Protein AF-A0A399ZVP2-F1 (afdb_monomer_lite)

Foldseek 3Di:
DLVLLLVLLVVLLVVLVVQLVVLVVPDPDDPVCVVVSVVSNVLSVLSNVLSVQSNCVSVVNHDLVVQLVSLVVLLVQLVVQLVVLVVCCVVVVDRPVVSNVSSVSSNVSSVVSNVVSVVVVVVVVVD

Structure (mmCIF, N/CA/C/O backbone):
data_AF-A0A399ZVP2-F1
#
_entry.id   AF-A0A399ZVP2-F1
#
loop_
_atom_site.group_PDB
_atom_site.id
_atom_site.type_symbol
_atom_site.label_atom_id
_atom_site.label_alt_id
_atom_site.label_comp_id
_atom_site.label_asym_id
_atom_site.label_entity_id
_atom_site.label_seq_id
_atom_site.pdbx_PDB_ins_code
_atom_site.Cartn_x
_atom_site.Cartn_y
_atom_site.Cartn_z
_atom_site.occupancy
_atom_site.B_iso_or_equiv
_atom_site.auth_seq_id
_atom_site.auth_comp_id
_atom_site.auth_asym_id
_atom_site.auth_atom_id
_atom_site.pdbx_PDB_model_num
ATOM 1 N N . MET A 1 1 ? 8.325 6.809 -14.580 1.00 63.19 1 MET A N 1
ATOM 2 C CA . MET A 1 1 ? 7.286 6.164 -13.737 1.00 63.19 1 MET A CA 1
ATOM 3 C C . MET A 1 1 ? 7.867 5.230 -12.680 1.00 63.19 1 MET A C 1
ATOM 5 O O . MET A 1 1 ? 7.449 5.338 -11.536 1.00 63.19 1 MET A O 1
ATOM 9 N N . LYS A 1 2 ? 8.866 4.389 -13.001 1.00 69.00 2 LYS A N 1
ATOM 10 C CA . LYS A 1 2 ? 9.538 3.522 -12.010 1.00 69.00 2 LYS A CA 1
ATOM 11 C C . LYS A 1 2 ? 10.033 4.261 -10.760 1.00 69.00 2 LYS A C 1
ATOM 13 O O . LYS A 1 2 ? 9.758 3.815 -9.657 1.00 69.00 2 LYS A O 1
ATOM 18 N N . THR A 1 3 ? 10.664 5.427 -10.913 1.00 77.25 3 THR A N 1
ATOM 19 C CA . THR A 1 3 ? 11.163 6.236 -9.783 1.00 77.25 3 THR A CA 1
ATOM 20 C C . THR A 1 3 ? 10.062 6.641 -8.801 1.00 77.25 3 THR A C 1
ATOM 22 O O . THR A 1 3 ? 10.264 6.566 -7.596 1.00 77.25 3 THR A O 1
ATOM 25 N N . ILE A 1 4 ? 8.880 7.015 -9.308 1.00 79.81 4 ILE A N 1
ATOM 26 C CA . ILE A 1 4 ? 7.724 7.394 -8.480 1.00 79.81 4 ILE A CA 1
ATOM 27 C C . ILE A 1 4 ? 7.211 6.174 -7.708 1.00 79.81 4 ILE A C 1
ATOM 29 O O . ILE A 1 4 ? 6.959 6.272 -6.514 1.00 79.81 4 ILE A O 1
ATOM 33 N N . SER A 1 5 ? 7.128 5.013 -8.364 1.00 79.75 5 SER A N 1
ATOM 34 C CA . SER A 1 5 ? 6.723 3.762 -7.714 1.00 79.75 5 SER A CA 1
ATOM 35 C C . SER A 1 5 ? 7.713 3.325 -6.626 1.00 79.75 5 SER A C 1
ATOM 37 O O . SER A 1 5 ? 7.285 2.952 -5.540 1.00 79.75 5 SER A O 1
ATOM 39 N N . ILE A 1 6 ? 9.025 3.443 -6.865 1.00 81.44 6 ILE A N 1
ATOM 40 C CA . ILE A 1 6 ? 10.073 3.133 -5.874 1.00 81.44 6 ILE A CA 1
ATOM 41 C C . ILE A 1 6 ? 10.008 4.097 -4.682 1.00 81.44 6 ILE A C 1
ATOM 43 O O . ILE A 1 6 ? 10.107 3.673 -3.533 1.00 81.44 6 ILE A O 1
ATOM 47 N N . PHE A 1 7 ? 9.814 5.390 -4.940 1.00 83.06 7 PHE A N 1
ATOM 48 C CA . PHE A 1 7 ? 9.680 6.391 -3.884 1.00 83.06 7 PHE A CA 1
ATOM 49 C C . PHE A 1 7 ? 8.428 6.154 -3.027 1.00 83.06 7 PHE A C 1
ATOM 51 O O . PHE A 1 7 ? 8.510 6.137 -1.800 1.00 83.06 7 PHE A O 1
ATOM 58 N N . LEU A 1 8 ? 7.286 5.878 -3.664 1.00 81.31 8 LEU A N 1
ATOM 59 C CA . LEU A 1 8 ? 6.050 5.501 -2.973 1.00 81.31 8 LEU A CA 1
ATOM 60 C C . LEU A 1 8 ? 6.208 4.193 -2.192 1.00 81.31 8 LEU A C 1
ATOM 62 O O . LEU A 1 8 ? 5.733 4.102 -1.066 1.00 81.31 8 LEU A O 1
ATOM 66 N N . ALA A 1 9 ? 6.914 3.206 -2.746 1.00 84.38 9 ALA A N 1
ATOM 67 C CA . ALA A 1 9 ? 7.214 1.948 -2.068 1.00 84.38 9 ALA A CA 1
ATOM 68 C C . ALA A 1 9 ? 7.980 2.158 -0.764 1.00 84.38 9 ALA A C 1
ATOM 70 O O . ALA A 1 9 ? 7.657 1.532 0.246 1.00 84.38 9 ALA A O 1
ATOM 71 N N . LEU A 1 10 ? 8.962 3.060 -0.777 1.00 84.50 10 LEU A N 1
ATOM 72 C CA . LEU A 1 10 ? 9.728 3.418 0.408 1.00 84.50 10 LEU A CA 1
ATOM 73 C C . LEU A 1 10 ? 8.836 4.080 1.464 1.00 84.50 10 LEU A C 1
ATOM 75 O O . LEU A 1 10 ? 8.795 3.610 2.600 1.00 84.50 10 LEU A O 1
ATOM 79 N N . ILE A 1 11 ? 8.088 5.122 1.082 1.00 86.19 11 ILE 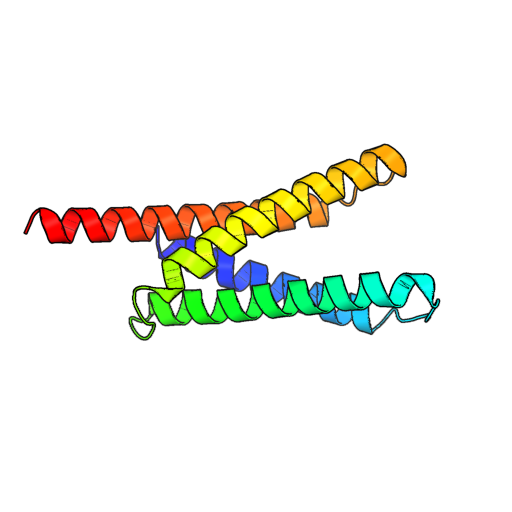A N 1
ATOM 80 C CA . ILE A 1 11 ? 7.186 5.837 1.998 1.00 86.19 11 ILE A CA 1
ATOM 81 C C . ILE A 1 11 ? 6.168 4.869 2.599 1.00 86.19 11 ILE A C 1
ATOM 83 O O . ILE A 1 11 ? 6.043 4.790 3.818 1.00 86.19 11 ILE A O 1
ATOM 87 N N . ASN A 1 12 ? 5.499 4.072 1.765 1.00 87.06 12 ASN A N 1
ATOM 88 C CA . ASN A 1 12 ? 4.466 3.146 2.216 1.00 87.06 12 ASN A CA 1
ATOM 89 C C . ASN A 1 12 ? 5.016 2.040 3.122 1.00 87.06 12 ASN A C 1
ATOM 91 O O . ASN A 1 12 ? 4.316 1.621 4.044 1.00 87.06 12 ASN A O 1
ATOM 95 N N . SER A 1 13 ? 6.260 1.600 2.910 1.00 83.69 13 SER A N 1
ATOM 96 C CA . SER A 1 13 ? 6.925 0.622 3.783 1.00 83.69 13 SER A CA 1
ATOM 97 C C . SER A 1 13 ? 7.302 1.224 5.137 1.00 83.69 13 SER A C 1
ATOM 99 O O . SER A 1 13 ? 7.120 0.576 6.165 1.00 83.69 13 SER A O 1
ATOM 101 N N . ILE A 1 14 ? 7.778 2.474 5.161 1.00 86.06 14 ILE A N 1
ATOM 102 C CA . ILE A 1 14 ? 8.067 3.195 6.409 1.00 86.06 14 ILE A CA 1
ATOM 103 C C . ILE A 1 14 ? 6.770 3.421 7.190 1.00 86.06 14 ILE A C 1
ATOM 105 O O . ILE A 1 14 ? 6.701 3.098 8.374 1.00 86.06 14 ILE A O 1
ATOM 109 N N . THR A 1 15 ? 5.719 3.910 6.529 1.00 85.19 15 THR A N 1
ATOM 110 C CA . THR A 1 15 ? 4.407 4.109 7.154 1.00 85.19 15 THR A CA 1
ATOM 111 C C . THR A 1 15 ? 3.821 2.791 7.660 1.00 85.19 15 THR A C 1
ATOM 113 O O . THR A 1 15 ? 3.345 2.752 8.792 1.00 85.19 15 THR A O 1
ATOM 116 N N . ALA A 1 16 ? 3.919 1.698 6.890 1.00 84.75 16 ALA A N 1
ATOM 117 C CA . ALA A 1 16 ? 3.527 0.360 7.342 1.00 84.75 16 ALA A CA 1
ATOM 118 C C . ALA A 1 16 ? 4.272 -0.039 8.622 1.00 84.75 16 ALA A C 1
ATOM 120 O O . ALA A 1 16 ? 3.650 -0.467 9.589 1.00 84.75 16 ALA A O 1
ATOM 121 N N . GLY A 1 17 ? 5.596 0.141 8.649 1.00 83.94 17 GLY A N 1
ATOM 122 C CA . GLY A 1 17 ? 6.425 -0.169 9.812 1.00 83.94 17 GLY A CA 1
ATOM 123 C C . GLY A 1 17 ? 6.031 0.634 11.053 1.00 83.94 17 GLY A C 1
ATOM 124 O O . GLY A 1 17 ? 5.892 0.063 12.131 1.00 83.94 17 GLY A O 1
ATOM 125 N N . ILE A 1 18 ? 5.778 1.936 10.902 1.00 86.12 18 ILE A N 1
ATOM 126 C CA . ILE A 1 18 ? 5.316 2.797 12.001 1.00 86.12 18 ILE A CA 1
ATOM 127 C C . ILE A 1 18 ? 3.947 2.332 12.514 1.00 86.12 18 ILE A C 1
ATOM 129 O O . ILE A 1 18 ? 3.766 2.184 13.721 1.00 86.12 18 ILE A O 1
ATOM 133 N N . LEU A 1 19 ? 2.995 2.053 11.617 1.00 83.44 19 LEU A N 1
ATOM 134 C CA . LEU A 1 19 ? 1.669 1.561 11.999 1.00 83.44 19 LEU A CA 1
ATOM 135 C C . LEU A 1 19 ? 1.747 0.214 12.723 1.00 83.44 19 LEU A C 1
ATOM 137 O O . LEU A 1 19 ? 1.029 0.017 13.702 1.00 83.44 19 LEU A O 1
ATOM 141 N N . LEU A 1 20 ? 2.627 -0.691 12.290 1.00 86.12 20 LEU A N 1
ATOM 142 C CA . LEU A 1 20 ? 2.870 -1.961 12.976 1.00 86.12 20 LEU A CA 1
ATOM 143 C C . LEU A 1 20 ? 3.431 -1.750 14.381 1.00 86.12 20 LEU A C 1
ATOM 145 O O . LEU A 1 20 ? 2.921 -2.350 15.323 1.00 86.12 20 LEU A O 1
ATOM 149 N N . LEU A 1 21 ? 4.436 -0.884 14.535 1.00 85.06 21 LEU A N 1
ATOM 150 C CA . LEU A 1 21 ? 5.026 -0.573 15.839 1.00 85.06 21 LEU A CA 1
ATOM 151 C C . LEU A 1 21 ? 3.988 0.007 16.803 1.00 85.06 21 LEU A C 1
ATOM 153 O O . LEU A 1 21 ? 3.904 -0.435 17.945 1.00 85.06 21 LEU A O 1
ATOM 157 N N . LEU A 1 22 ? 3.161 0.946 16.336 1.00 83.06 22 LEU A N 1
ATOM 158 C CA . LEU A 1 22 ? 2.078 1.517 17.140 1.00 83.06 22 LEU A CA 1
ATOM 159 C C . LEU A 1 22 ? 1.037 0.456 17.511 1.00 83.06 22 LEU A C 1
ATOM 161 O O . LEU A 1 22 ? 0.653 0.344 18.670 1.00 83.06 22 LEU A O 1
ATOM 165 N N . THR A 1 23 ? 0.632 -0.365 16.543 1.00 81.19 23 THR A N 1
ATOM 166 C CA . THR A 1 23 ? -0.378 -1.411 16.748 1.00 81.19 23 THR A CA 1
ATOM 167 C C . THR A 1 23 ? 0.094 -2.472 17.750 1.00 81.19 23 THR A C 1
ATOM 169 O O . THR A 1 23 ? -0.703 -2.939 18.555 1.00 81.19 23 THR A O 1
ATOM 172 N N . LEU A 1 24 ? 1.379 -2.839 17.728 1.00 79.88 24 LEU A N 1
ATOM 173 C CA . LEU A 1 24 ? 1.970 -3.798 18.669 1.00 79.88 24 LEU A CA 1
ATOM 174 C C . LEU A 1 24 ? 2.265 -3.190 20.049 1.00 79.88 24 LEU A C 1
ATOM 176 O O . LEU A 1 24 ? 2.306 -3.920 21.034 1.00 79.88 24 LEU A O 1
ATOM 180 N N . SER A 1 25 ? 2.477 -1.874 20.128 1.00 80.00 25 SER A N 1
ATOM 181 C CA . SER A 1 25 ? 2.741 -1.165 21.386 1.00 80.00 25 SER A CA 1
ATOM 182 C C . SER A 1 25 ? 1.466 -0.948 22.212 1.00 80.00 25 SER A C 1
ATOM 184 O O . SER A 1 25 ? 1.491 -1.040 23.435 1.00 80.00 25 SER A O 1
ATOM 186 N N . SER A 1 26 ? 0.327 -0.707 21.557 1.00 67.50 26 SER A N 1
ATOM 187 C CA . SER A 1 26 ? -0.961 -0.404 22.206 1.00 67.50 26 SER A CA 1
ATOM 188 C C . SER A 1 26 ? -1.782 -1.642 22.604 1.00 67.50 26 SER A C 1
ATOM 190 O O . SER A 1 26 ? -3.009 -1.592 22.610 1.00 67.50 26 SER A O 1
ATOM 192 N N . VAL A 1 27 ? -1.134 -2.775 22.879 1.00 65.75 27 VAL A N 1
ATOM 193 C CA . VAL A 1 27 ? -1.819 -4.058 23.085 1.00 65.75 27 VAL A CA 1
ATOM 194 C C . VAL A 1 27 ? -2.416 -4.151 24.497 1.00 65.75 27 VAL A C 1
ATOM 196 O O . VAL A 1 27 ? -1.781 -4.633 25.431 1.00 65.75 27 VAL A O 1
ATOM 199 N N . GLU A 1 28 ? -3.674 -3.735 24.632 1.00 62.19 28 GLU A N 1
ATOM 200 C CA . GLU A 1 28 ? -4.597 -4.205 25.673 1.00 62.19 28 GLU A CA 1
ATOM 201 C C . GLU A 1 28 ? -5.475 -5.301 25.039 1.00 62.19 28 GLU A C 1
ATOM 203 O O . GLU A 1 28 ? -6.265 -5.043 24.131 1.00 62.19 28 GLU A O 1
ATOM 208 N N . VAL A 1 29 ? -5.241 -6.569 25.402 1.00 60.38 29 VAL A N 1
ATOM 209 C CA . VAL A 1 29 ? -5.756 -7.728 24.646 1.00 60.38 29 VAL A CA 1
ATOM 210 C C . VAL A 1 29 ? -7.202 -8.049 25.026 1.00 60.38 29 VAL A C 1
ATOM 212 O O . VAL A 1 29 ? -7.451 -8.856 25.918 1.00 60.38 29 VAL A O 1
ATOM 215 N N . GLU A 1 30 ? -8.158 -7.498 24.284 1.00 67.06 30 GLU A N 1
ATOM 216 C CA . GLU A 1 30 ? -9.529 -8.018 24.253 1.00 67.06 30 GLU A CA 1
ATOM 217 C C . GLU A 1 30 ? -9.644 -9.154 23.210 1.00 67.06 30 GLU A C 1
ATOM 219 O O . GLU A 1 30 ? -9.216 -8.989 22.060 1.00 67.06 30 GLU A O 1
ATOM 224 N N . PRO A 1 31 ? -10.241 -10.316 23.539 1.00 63.97 31 PRO A N 1
ATOM 225 C CA . PRO A 1 31 ? -10.239 -11.505 22.678 1.00 63.97 31 PRO A CA 1
ATOM 226 C C . PRO A 1 31 ? -10.903 -11.297 21.307 1.00 63.97 31 PRO A C 1
ATOM 228 O O . PRO A 1 31 ? -10.488 -11.912 20.323 1.00 63.97 31 PRO A O 1
ATOM 231 N N . PHE A 1 32 ? -11.879 -10.390 21.197 1.00 64.12 32 PHE A N 1
ATOM 232 C CA . PHE A 1 32 ? -12.517 -10.051 19.916 1.00 64.12 32 PHE A CA 1
ATOM 233 C C . PHE A 1 32 ? -11.595 -9.240 18.981 1.00 64.12 32 PHE A C 1
ATOM 235 O O . PHE A 1 32 ? -11.781 -9.231 17.766 1.00 64.12 32 PHE A O 1
ATOM 242 N N . GLN A 1 33 ? -10.562 -8.586 19.521 1.00 74.12 33 GLN A N 1
ATOM 243 C CA . GLN A 1 33 ? -9.648 -7.733 18.757 1.00 74.12 33 GLN A CA 1
ATOM 244 C C . GLN A 1 33 ? -8.437 -8.487 18.188 1.00 74.12 33 GLN A C 1
ATOM 246 O O . GLN A 1 33 ? -7.746 -7.958 17.318 1.00 74.12 33 GLN A O 1
ATOM 251 N N . ILE A 1 34 ? -8.203 -9.737 18.604 1.00 79.44 34 ILE A N 1
ATOM 252 C CA . ILE A 1 34 ? -7.043 -10.538 18.178 1.00 79.44 34 ILE A CA 1
ATOM 253 C C . ILE A 1 34 ? -7.060 -10.798 16.666 1.00 79.44 34 ILE A C 1
ATOM 255 O O . ILE A 1 34 ? -6.034 -10.654 16.004 1.00 79.44 34 ILE A O 1
ATOM 259 N N . LEU A 1 35 ? -8.219 -11.135 16.089 1.00 81.38 35 LEU A N 1
ATOM 260 C CA . LEU A 1 35 ? -8.320 -11.387 14.646 1.00 81.38 35 LEU A CA 1
ATOM 261 C C . LEU A 1 35 ? -8.015 -10.120 13.834 1.00 81.38 35 LEU A C 1
ATOM 263 O O . LEU A 1 35 ? -7.327 -10.168 12.815 1.00 81.38 35 LEU A O 1
ATOM 267 N N . TRP A 1 36 ? -8.497 -8.976 14.319 1.00 80.44 36 TRP A N 1
ATOM 268 C CA . TRP A 1 36 ? -8.260 -7.674 13.704 1.00 80.44 36 TRP A CA 1
ATOM 269 C C . TRP A 1 36 ? -6.795 -7.244 13.816 1.00 80.44 36 TRP A C 1
ATOM 271 O O . TRP A 1 36 ? -6.224 -6.719 12.859 1.00 80.44 36 TRP A O 1
ATOM 281 N N . LEU A 1 37 ? -6.167 -7.526 14.959 1.00 82.31 37 LEU A N 1
ATOM 282 C CA . LEU A 1 37 ? -4.740 -7.331 15.185 1.00 82.31 37 LEU A CA 1
ATOM 283 C C . LEU A 1 37 ? -3.911 -8.161 14.198 1.00 82.31 37 LEU A C 1
ATOM 285 O O . LEU A 1 37 ? -3.083 -7.599 13.486 1.00 82.31 37 LEU A O 1
ATOM 289 N N . ILE A 1 38 ? -4.192 -9.464 14.081 1.00 84.81 38 ILE A N 1
ATOM 290 C CA . ILE A 1 38 ? -3.510 -10.357 13.130 1.00 84.81 38 ILE A CA 1
ATOM 291 C C . ILE A 1 38 ? -3.665 -9.836 11.699 1.00 84.81 38 ILE A C 1
ATOM 293 O O . ILE A 1 38 ? -2.676 -9.752 10.972 1.00 84.81 38 ILE A O 1
ATOM 297 N N . ALA A 1 39 ? -4.875 -9.439 11.296 1.00 83.50 39 ALA A N 1
ATOM 298 C CA . ALA A 1 39 ? -5.126 -8.908 9.959 1.00 83.50 39 ALA A CA 1
ATOM 299 C C . ALA A 1 39 ? -4.293 -7.646 9.669 1.00 83.50 39 ALA A C 1
ATOM 301 O O . ALA A 1 39 ? -3.656 -7.563 8.617 1.00 83.50 39 ALA A O 1
ATOM 302 N N . LYS A 1 40 ? -4.234 -6.694 10.614 1.00 81.81 40 LYS A N 1
ATOM 303 C CA . LYS A 1 40 ? -3.391 -5.490 10.503 1.00 81.81 40 LYS A CA 1
ATOM 304 C C . LYS A 1 40 ? -1.912 -5.838 10.399 1.00 81.81 40 LYS A C 1
ATOM 306 O O . LYS A 1 40 ? -1.216 -5.285 9.547 1.00 81.81 40 LYS A O 1
ATOM 311 N N . THR A 1 41 ? -1.442 -6.759 11.239 1.00 85.62 41 THR A N 1
ATOM 312 C CA . THR A 1 41 ? -0.042 -7.183 11.246 1.00 85.62 41 THR A CA 1
ATOM 313 C C . THR A 1 41 ? 0.345 -7.812 9.914 1.00 85.62 41 THR A C 1
ATOM 315 O O . THR A 1 41 ? 1.307 -7.380 9.285 1.00 85.62 41 THR A O 1
ATOM 318 N N . VAL A 1 42 ? -0.454 -8.768 9.435 1.00 87.44 42 VAL A N 1
ATOM 319 C CA . VAL A 1 42 ? -0.230 -9.451 8.156 1.00 87.44 42 VAL A CA 1
ATOM 320 C C . VAL A 1 42 ? -0.260 -8.460 6.992 1.00 87.44 42 VAL A C 1
ATOM 322 O O . VAL A 1 42 ? 0.649 -8.473 6.163 1.00 87.44 42 VAL A O 1
ATOM 325 N N . ALA A 1 43 ? -1.250 -7.565 6.942 1.00 81.75 43 ALA A N 1
ATOM 326 C CA . ALA A 1 43 ? -1.346 -6.558 5.890 1.00 81.75 43 ALA A CA 1
ATOM 327 C C . ALA A 1 43 ? -0.112 -5.639 5.862 1.00 81.75 43 ALA A C 1
ATOM 329 O O . ALA A 1 43 ? 0.486 -5.448 4.802 1.00 81.75 43 ALA A O 1
ATOM 330 N N . GLY A 1 44 ? 0.317 -5.129 7.022 1.00 83.50 44 GLY A N 1
ATOM 331 C CA . GLY A 1 44 ? 1.509 -4.286 7.130 1.00 83.50 44 GLY A CA 1
ATOM 332 C C . GLY A 1 44 ? 2.783 -5.012 6.690 1.00 83.50 44 GLY A C 1
ATOM 333 O O . GLY A 1 44 ? 3.573 -4.463 5.922 1.00 83.50 44 GLY A O 1
ATOM 334 N N . THR A 1 45 ? 2.963 -6.272 7.100 1.00 86.56 45 THR A N 1
ATOM 335 C CA . THR A 1 45 ? 4.108 -7.088 6.672 1.00 86.56 45 THR A CA 1
ATOM 336 C C . THR A 1 45 ? 4.113 -7.307 5.160 1.00 86.56 45 THR A C 1
ATOM 338 O O . THR A 1 45 ? 5.163 -7.176 4.530 1.00 86.56 45 THR A O 1
ATOM 341 N N . ILE A 1 46 ? 2.956 -7.586 4.550 1.00 86.38 46 ILE A N 1
ATOM 342 C CA . ILE A 1 46 ? 2.864 -7.766 3.097 1.00 86.38 46 ILE A CA 1
ATOM 343 C C . ILE A 1 46 ? 3.237 -6.476 2.359 1.00 86.38 46 ILE A C 1
ATOM 345 O O . ILE A 1 46 ? 3.993 -6.537 1.390 1.00 86.38 46 ILE A O 1
ATOM 349 N N . VAL A 1 47 ? 2.776 -5.308 2.820 1.00 85.31 47 VAL A N 1
ATOM 350 C CA . VAL A 1 47 ? 3.143 -4.021 2.203 1.00 85.31 47 VAL A CA 1
ATOM 351 C C . VAL A 1 47 ? 4.659 -3.813 2.218 1.00 85.31 47 VAL A C 1
ATOM 353 O O . VAL A 1 47 ? 5.228 -3.443 1.191 1.00 85.31 47 VAL A O 1
ATOM 356 N N . ILE A 1 48 ? 5.325 -4.112 3.338 1.00 86.25 48 ILE A N 1
ATOM 357 C CA . ILE A 1 48 ? 6.788 -4.011 3.454 1.00 86.25 48 ILE A CA 1
ATOM 358 C C . ILE A 1 48 ? 7.480 -4.961 2.468 1.00 86.25 48 ILE A C 1
ATOM 360 O O . ILE A 1 48 ? 8.389 -4.550 1.746 1.00 86.25 48 ILE A O 1
ATOM 364 N N . LEU A 1 49 ? 7.032 -6.219 2.384 1.00 86.88 49 LEU A N 1
ATOM 365 C CA . LEU A 1 49 ? 7.590 -7.198 1.445 1.00 86.88 49 LEU A CA 1
ATOM 366 C C . LEU A 1 49 ? 7.433 -6.746 -0.010 1.00 86.88 49 LEU A C 1
ATOM 368 O O . LEU A 1 49 ? 8.372 -6.850 -0.799 1.00 86.88 49 LEU A O 1
ATOM 372 N N . ILE A 1 50 ? 6.274 -6.194 -0.370 1.00 83.88 50 ILE A N 1
ATOM 373 C CA . ILE A 1 50 ? 6.053 -5.652 -1.711 1.00 83.88 50 ILE A CA 1
ATOM 374 C C . ILE A 1 50 ? 6.942 -4.433 -1.962 1.00 83.88 50 ILE A C 1
ATOM 376 O O . ILE A 1 50 ? 7.456 -4.273 -3.072 1.00 83.88 50 ILE A O 1
ATOM 380 N N . GLY A 1 51 ? 7.168 -3.593 -0.953 1.00 81.50 51 GLY A N 1
ATOM 381 C CA . GLY A 1 51 ? 8.119 -2.492 -1.035 1.00 81.50 51 GLY A CA 1
ATOM 382 C C . GLY A 1 51 ? 9.529 -2.971 -1.385 1.00 81.50 51 GLY A C 1
ATOM 383 O O . GLY A 1 51 ? 10.128 -2.473 -2.339 1.00 81.50 51 GLY A O 1
ATOM 384 N N . ILE A 1 52 ? 10.009 -4.012 -0.697 1.00 82.06 52 ILE A N 1
ATOM 385 C CA . ILE A 1 52 ? 11.305 -4.656 -0.970 1.00 82.06 52 ILE A CA 1
ATOM 386 C C . ILE A 1 52 ? 11.351 -5.208 -2.400 1.00 82.06 52 ILE A C 1
ATOM 388 O O . ILE A 1 52 ? 12.302 -4.943 -3.134 1.00 82.06 52 ILE A O 1
ATOM 392 N N . VAL A 1 53 ? 10.314 -5.931 -2.836 1.00 82.50 53 VAL A N 1
ATOM 393 C CA . VAL A 1 53 ? 10.237 -6.477 -4.205 1.00 82.50 53 VAL A CA 1
ATOM 394 C C . VAL A 1 53 ? 10.228 -5.362 -5.253 1.00 82.50 53 VAL A C 1
ATOM 396 O O . VAL A 1 53 ? 10.897 -5.482 -6.278 1.00 82.50 53 VAL A O 1
ATOM 399 N N . THR A 1 54 ? 9.512 -4.265 -5.001 1.00 80.56 54 THR A N 1
ATOM 400 C CA . THR A 1 54 ? 9.462 -3.096 -5.896 1.00 80.56 54 THR A CA 1
ATOM 401 C C . THR A 1 54 ? 10.842 -2.451 -6.021 1.00 80.56 54 THR A C 1
ATOM 403 O O . THR A 1 54 ? 11.264 -2.096 -7.121 1.00 80.56 54 THR A O 1
ATOM 406 N N . TRP A 1 55 ? 11.577 -2.356 -4.913 1.00 79.06 55 TRP A N 1
ATOM 407 C CA . TRP A 1 55 ? 12.936 -1.826 -4.890 1.00 79.06 55 TRP A CA 1
ATOM 408 C C . TRP A 1 55 ? 13.923 -2.731 -5.647 1.00 79.06 55 TRP A C 1
ATOM 410 O O . TRP A 1 55 ? 14.640 -2.259 -6.530 1.00 79.06 55 TRP A O 1
ATOM 420 N N . LEU A 1 56 ? 13.889 -4.047 -5.398 1.00 78.69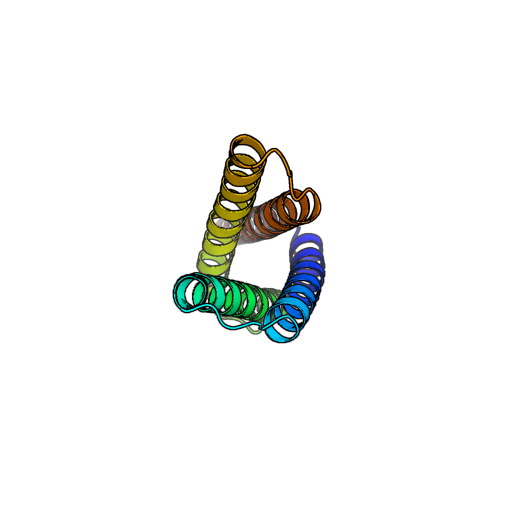 56 LEU A N 1
ATOM 421 C CA . LEU A 1 56 ? 14.699 -5.037 -6.125 1.00 78.69 56 LEU A CA 1
ATOM 422 C C . LEU A 1 56 ? 14.366 -5.081 -7.623 1.00 78.69 56 LEU A C 1
ATOM 424 O O . LEU A 1 56 ? 15.252 -5.270 -8.455 1.00 78.69 56 LEU A O 1
ATOM 428 N N . GLY A 1 57 ? 13.097 -4.877 -7.980 1.00 73.38 57 GLY A N 1
ATOM 429 C CA . GLY A 1 57 ? 12.657 -4.738 -9.366 1.00 73.38 57 GLY A CA 1
ATOM 430 C C . GLY A 1 57 ? 13.193 -3.483 -10.044 1.00 73.38 57 GLY A C 1
ATOM 431 O O . GLY A 1 57 ? 13.582 -3.535 -11.209 1.00 73.38 57 GLY A O 1
ATOM 432 N N . GLY A 1 58 ? 13.282 -2.373 -9.309 1.00 70.19 58 GLY A N 1
ATOM 433 C CA . GLY A 1 58 ? 13.954 -1.156 -9.761 1.00 70.19 58 GLY A CA 1
ATOM 434 C C . GLY A 1 58 ? 15.448 -1.358 -10.023 1.00 70.19 58 GLY A C 1
ATOM 435 O O . GLY A 1 58 ? 15.971 -0.813 -10.991 1.00 70.19 58 GLY A O 1
ATOM 436 N N . ALA A 1 59 ? 16.110 -2.185 -9.210 1.00 72.81 59 ALA A N 1
ATOM 437 C CA . ALA A 1 59 ? 17.522 -2.540 -9.358 1.00 72.81 59 ALA A CA 1
ATOM 438 C C . ALA A 1 59 ? 17.798 -3.610 -10.439 1.00 72.81 59 ALA A C 1
ATOM 440 O O . ALA A 1 59 ? 18.949 -3.978 -10.651 1.00 72.81 59 ALA A O 1
ATOM 441 N N . GLY A 1 60 ? 16.763 -4.136 -11.110 1.00 67.44 60 GLY A N 1
ATOM 442 C CA . GLY A 1 60 ? 16.900 -5.195 -12.118 1.00 67.44 60 GLY A CA 1
ATOM 443 C C . GLY A 1 60 ? 17.146 -6.600 -11.550 1.00 67.44 60 GLY A C 1
ATOM 444 O O . GLY A 1 60 ? 17.447 -7.517 -12.307 1.00 67.44 60 GLY A O 1
ATOM 445 N N . ALA A 1 61 ? 17.003 -6.793 -10.235 1.00 64.62 61 ALA A N 1
ATOM 446 C CA . ALA A 1 61 ? 17.295 -8.050 -9.541 1.00 64.62 61 ALA A CA 1
ATOM 447 C C . ALA A 1 61 ? 16.064 -8.957 -9.326 1.00 64.62 61 ALA A C 1
ATOM 449 O O . ALA A 1 61 ? 16.202 -10.091 -8.867 1.00 64.62 61 ALA A O 1
ATOM 450 N N . ALA A 1 62 ? 14.848 -8.483 -9.625 1.00 63.03 62 ALA A N 1
ATOM 451 C CA . ALA A 1 62 ? 13.613 -9.236 -9.392 1.00 63.03 62 ALA A CA 1
ATOM 452 C C . ALA A 1 62 ? 13.102 -9.967 -10.647 1.00 63.03 62 ALA A C 1
ATOM 454 O O . ALA A 1 62 ? 13.179 -9.460 -11.766 1.00 63.03 62 ALA A O 1
ATOM 455 N N . ARG A 1 63 ? 12.497 -11.150 -10.453 1.00 61.31 63 ARG A N 1
ATOM 456 C CA . ARG A 1 63 ? 11.816 -11.905 -11.522 1.00 61.31 63 ARG A CA 1
ATOM 457 C C . ARG A 1 63 ? 10.661 -11.090 -12.117 1.00 61.31 63 ARG A C 1
ATOM 459 O O . ARG A 1 63 ? 9.775 -10.646 -11.390 1.00 61.31 63 ARG A O 1
ATOM 466 N N . SER A 1 64 ? 10.627 -11.016 -13.450 1.00 59.91 64 SER A N 1
ATOM 467 C CA . SER A 1 64 ? 9.661 -10.239 -14.248 1.00 59.91 64 SER A CA 1
ATOM 468 C C . SER A 1 64 ? 8.180 -10.501 -13.900 1.00 59.91 64 SER A C 1
ATOM 470 O O . SER A 1 64 ? 7.373 -9.579 -13.939 1.00 59.91 64 SER A O 1
ATOM 472 N N . GLY A 1 65 ? 7.818 -11.716 -13.461 1.00 64.19 65 GLY A N 1
ATOM 473 C CA . GLY A 1 65 ? 6.434 -12.064 -13.098 1.00 64.19 65 GLY A CA 1
ATOM 474 C C . GLY A 1 65 ? 5.963 -11.636 -11.697 1.00 64.19 65 GLY A C 1
ATOM 475 O O . GLY A 1 65 ? 4.760 -11.542 -11.470 1.00 64.19 65 GLY A O 1
ATOM 476 N N . LEU A 1 66 ? 6.869 -11.354 -10.751 1.00 70.50 66 LEU A N 1
ATOM 477 C CA . LEU A 1 66 ? 6.487 -11.007 -9.368 1.00 70.50 66 LEU A CA 1
ATOM 478 C C . LEU A 1 66 ? 6.031 -9.548 -9.223 1.00 70.50 66 LEU A C 1
ATOM 480 O O . LEU A 1 66 ? 5.172 -9.250 -8.398 1.00 70.50 66 LEU A O 1
ATOM 484 N N . LEU A 1 67 ? 6.579 -8.652 -10.044 1.00 76.38 67 LEU A N 1
ATOM 485 C CA . LEU A 1 67 ? 6.262 -7.220 -10.053 1.00 76.38 67 LEU A CA 1
ATOM 486 C C . LEU A 1 67 ? 4.814 -6.880 -10.471 1.00 76.38 67 LEU A C 1
ATOM 488 O O . LEU A 1 67 ? 4.184 -6.060 -9.800 1.00 76.38 67 LEU A O 1
ATOM 492 N N . PRO A 1 68 ? 4.233 -7.471 -11.535 1.00 77.69 68 PRO A N 1
ATOM 493 C CA . PRO A 1 68 ? 2.840 -7.196 -11.895 1.00 77.69 68 PRO A CA 1
ATOM 494 C C . PRO A 1 68 ? 1.844 -7.738 -10.858 1.00 77.69 68 PRO A C 1
ATOM 496 O O . PRO A 1 68 ? 0.849 -7.084 -10.559 1.00 77.69 68 PRO A O 1
ATOM 499 N N . MET A 1 69 ? 2.124 -8.894 -10.248 1.00 77.94 69 MET A N 1
ATOM 500 C CA . MET A 1 69 ? 1.254 -9.449 -9.203 1.00 77.94 69 MET A CA 1
ATOM 501 C C . MET A 1 69 ? 1.301 -8.628 -7.913 1.00 77.94 69 MET 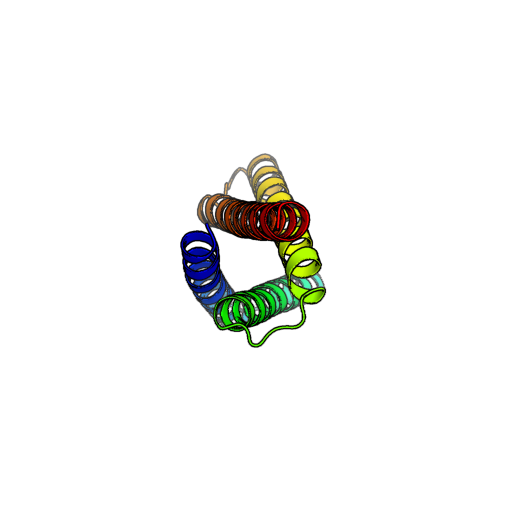A C 1
ATOM 503 O O . MET A 1 69 ? 0.260 -8.343 -7.323 1.00 77.94 69 MET A O 1
ATOM 507 N N . SER A 1 70 ? 2.491 -8.196 -7.490 1.00 80.12 70 SER A N 1
ATOM 508 C CA . SER A 1 70 ? 2.642 -7.374 -6.287 1.00 80.12 70 SER A CA 1
ATOM 509 C C . SER A 1 70 ? 2.022 -5.983 -6.448 1.00 80.12 70 SER A C 1
ATOM 511 O O . SER A 1 70 ? 1.430 -5.450 -5.510 1.00 80.12 70 SER A O 1
ATOM 513 N N . SER A 1 71 ? 2.083 -5.412 -7.651 1.00 80.31 71 SER A N 1
ATOM 514 C CA . SER A 1 71 ? 1.450 -4.129 -7.957 1.00 80.31 71 SER A CA 1
ATOM 515 C C . SER A 1 71 ? -0.076 -4.211 -8.035 1.00 80.31 71 SER A C 1
ATOM 517 O O . SER A 1 71 ? -0.739 -3.348 -7.464 1.00 80.31 71 SER A O 1
ATOM 519 N N . LEU A 1 72 ? -0.652 -5.260 -8.634 1.00 80.62 72 LEU A N 1
ATOM 520 C CA . LEU A 1 72 ? -2.100 -5.513 -8.565 1.00 80.62 72 LEU A CA 1
ATOM 521 C C . LEU A 1 72 ? -2.578 -5.692 -7.121 1.00 80.62 72 LEU A C 1
ATOM 523 O O . LEU A 1 72 ? -3.610 -5.140 -6.737 1.00 80.62 72 LEU A O 1
ATOM 527 N N . PHE A 1 73 ? -1.804 -6.414 -6.309 1.00 83.69 73 PHE A N 1
ATOM 528 C CA . PHE A 1 73 ? -2.111 -6.591 -4.896 1.00 83.69 73 PHE A CA 1
ATOM 529 C C . PHE A 1 73 ? -2.109 -5.257 -4.137 1.00 83.69 73 PHE A C 1
ATOM 531 O O . PHE A 1 73 ? -3.020 -5.004 -3.357 1.00 83.69 73 PHE A O 1
ATOM 538 N N . LEU A 1 74 ? -1.146 -4.366 -4.406 1.00 82.44 74 LEU A N 1
ATOM 539 C CA . LEU A 1 74 ? -1.130 -3.014 -3.834 1.00 82.44 74 LEU A CA 1
ATOM 540 C C . LEU A 1 74 ? -2.341 -2.176 -4.242 1.00 82.44 74 LEU A C 1
ATOM 542 O O . LEU A 1 74 ? -2.887 -1.468 -3.401 1.00 82.44 74 LEU A O 1
ATOM 546 N N . VAL A 1 75 ? -2.773 -2.253 -5.506 1.00 86.00 75 VAL A N 1
ATOM 547 C CA . VAL A 1 75 ? -3.984 -1.551 -5.960 1.00 86.00 75 VAL A CA 1
ATOM 548 C C . VAL A 1 75 ? -5.204 -2.046 -5.188 1.00 86.00 75 VAL A C 1
ATOM 550 O O . VAL A 1 75 ? -5.958 -1.234 -4.653 1.00 86.00 75 VAL A O 1
ATOM 553 N N . ALA A 1 76 ? -5.374 -3.366 -5.089 1.00 84.69 76 ALA A N 1
ATOM 554 C CA . ALA A 1 76 ? -6.495 -3.969 -4.377 1.00 84.69 76 ALA A CA 1
ATOM 555 C C . ALA A 1 76 ? -6.471 -3.631 -2.878 1.00 84.69 76 ALA A C 1
ATOM 557 O O . ALA A 1 76 ? -7.489 -3.228 -2.320 1.00 84.69 76 ALA A O 1
ATOM 558 N N . LEU A 1 77 ? -5.305 -3.738 -2.236 1.00 84.12 77 LEU A N 1
ATOM 559 C CA . LEU A 1 77 ? -5.142 -3.459 -0.812 1.00 84.12 77 LEU A CA 1
ATOM 560 C C . LEU A 1 77 ? -5.305 -1.966 -0.501 1.00 84.12 77 LEU A C 1
ATOM 562 O O . LEU A 1 77 ? -5.953 -1.620 0.485 1.00 84.12 77 LEU A O 1
ATOM 566 N N . GLY A 1 78 ? -4.790 -1.080 -1.357 1.00 85.06 78 GLY A N 1
ATOM 567 C CA . GLY A 1 78 ? -4.985 0.364 -1.243 1.00 85.06 78 GLY A CA 1
ATOM 568 C C . GLY A 1 78 ? -6.456 0.759 -1.355 1.00 85.06 78 GLY A C 1
ATOM 569 O O . GLY A 1 78 ? -6.975 1.442 -0.474 1.00 85.06 78 GLY A O 1
ATOM 570 N N . ALA A 1 79 ? -7.159 0.246 -2.372 1.00 83.38 79 ALA A N 1
ATOM 571 C CA . ALA A 1 79 ? -8.592 0.474 -2.550 1.00 83.38 79 ALA A CA 1
ATOM 572 C C . ALA A 1 79 ? -9.414 -0.068 -1.369 1.00 83.38 79 ALA A C 1
ATOM 574 O O . ALA A 1 79 ? -10.259 0.647 -0.831 1.00 83.38 79 ALA A O 1
ATOM 575 N N . ALA A 1 80 ? -9.134 -1.298 -0.925 1.00 85.25 80 ALA A N 1
ATOM 576 C CA . ALA A 1 80 ? -9.802 -1.902 0.224 1.00 85.25 80 ALA A CA 1
ATOM 577 C C . ALA A 1 80 ? -9.575 -1.090 1.507 1.00 85.25 80 ALA A C 1
ATOM 579 O O . ALA A 1 80 ? -10.529 -0.836 2.236 1.00 85.25 80 ALA A O 1
ATOM 580 N N . THR A 1 81 ? -8.344 -0.626 1.747 1.00 85.00 81 THR A N 1
ATOM 581 C CA . THR A 1 81 ? -8.006 0.219 2.904 1.00 85.00 81 THR A CA 1
ATOM 582 C C . THR A 1 81 ? -8.791 1.525 2.864 1.00 85.00 81 THR A C 1
ATOM 584 O O . THR A 1 81 ? -9.456 1.861 3.836 1.00 85.00 81 THR A O 1
ATOM 587 N N . THR A 1 82 ? -8.796 2.228 1.727 1.00 84.44 82 THR A N 1
ATOM 588 C CA . THR A 1 82 ? -9.539 3.484 1.575 1.00 84.44 82 THR A CA 1
ATOM 589 C C . THR A 1 82 ? -11.040 3.289 1.799 1.00 84.44 82 THR A C 1
ATOM 591 O O . THR A 1 82 ? -11.635 4.016 2.594 1.00 84.44 82 THR A O 1
ATOM 594 N N . VAL A 1 83 ? -11.654 2.295 1.147 1.00 87.00 83 VAL A N 1
ATOM 595 C CA . VAL A 1 83 ? -13.092 2.002 1.288 1.00 87.00 83 VAL A CA 1
ATOM 596 C C . VAL A 1 83 ? -13.436 1.614 2.724 1.00 87.00 83 VAL A C 1
ATOM 598 O O . VAL A 1 83 ? -14.425 2.099 3.269 1.00 87.00 83 VAL A O 1
ATOM 601 N N . TRP A 1 84 ? -12.608 0.785 3.360 1.00 84.44 84 TRP A N 1
ATOM 602 C CA . TRP A 1 84 ? -12.809 0.381 4.745 1.00 84.44 84 TRP A CA 1
ATOM 603 C C . TRP A 1 84 ? -12.726 1.567 5.708 1.00 84.44 84 TRP A C 1
ATOM 605 O O . TRP A 1 84 ? -13.580 1.713 6.579 1.00 84.44 84 TRP A O 1
ATOM 615 N N . THR A 1 85 ? -11.747 2.457 5.534 1.00 84.31 85 THR A N 1
ATOM 616 C CA . THR A 1 85 ? -11.631 3.662 6.361 1.00 84.31 85 THR A CA 1
ATOM 617 C C . THR A 1 85 ? -12.836 4.583 6.197 1.00 84.31 85 THR A C 1
ATOM 619 O O . THR A 1 85 ? -13.330 5.111 7.191 1.00 84.31 85 THR A O 1
ATOM 622 N N . PHE A 1 86 ? -13.348 4.746 4.973 1.00 83.88 86 PHE A N 1
ATOM 623 C CA . PHE A 1 86 ? -14.589 5.488 4.747 1.00 83.88 86 PHE A CA 1
ATOM 624 C C . PHE A 1 86 ? -15.787 4.821 5.421 1.00 83.88 86 PHE A C 1
ATOM 626 O O . PHE A 1 86 ? -16.574 5.509 6.065 1.00 83.88 86 PHE A O 1
ATOM 633 N N . HIS A 1 87 ? -15.912 3.496 5.318 1.00 84.94 87 HIS A N 1
ATOM 634 C CA . HIS A 1 87 ? -16.981 2.752 5.978 1.00 84.94 87 HIS A CA 1
ATOM 635 C C . HIS A 1 87 ? -16.956 2.959 7.496 1.00 84.94 87 HIS A C 1
ATOM 637 O O . HIS A 1 87 ? -17.974 3.336 8.072 1.00 84.94 87 HIS A O 1
ATOM 643 N N . ILE A 1 88 ? -15.789 2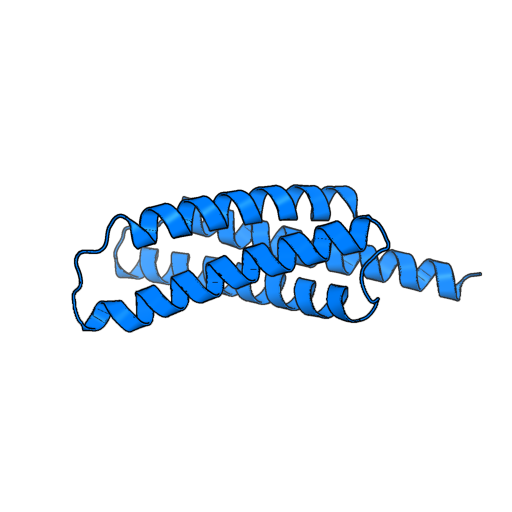.794 8.128 1.00 84.00 88 ILE A N 1
ATOM 644 C CA . ILE A 1 88 ? -15.622 3.046 9.563 1.00 84.00 88 ILE A CA 1
ATOM 645 C C . ILE A 1 88 ? -15.972 4.494 9.896 1.00 84.00 88 ILE A C 1
ATOM 647 O O . ILE A 1 88 ? -16.791 4.705 10.778 1.00 84.00 88 ILE A O 1
ATOM 651 N N . GLY A 1 89 ? -15.455 5.480 9.157 1.00 85.44 89 GLY A N 1
ATOM 652 C CA . GLY A 1 89 ? -15.748 6.889 9.433 1.00 85.44 89 GLY A CA 1
ATOM 653 C C . GLY A 1 89 ? -17.228 7.256 9.309 1.00 85.44 89 GLY A C 1
ATOM 654 O O . GLY A 1 89 ? -17.707 8.093 10.066 1.00 85.44 89 GLY A O 1
ATOM 655 N N . ILE A 1 90 ? -17.975 6.610 8.407 1.00 85.94 90 ILE A N 1
ATOM 656 C CA . ILE A 1 90 ? -19.432 6.787 8.298 1.00 85.94 90 ILE A CA 1
ATOM 657 C C . ILE A 1 90 ? -20.157 6.147 9.489 1.00 85.94 90 ILE A C 1
ATOM 659 O O . ILE A 1 90 ? -21.107 6.727 10.006 1.00 85.94 90 ILE A O 1
ATOM 663 N N . VAL A 1 91 ? -19.727 4.958 9.924 1.00 88.44 91 VAL A N 1
ATOM 664 C CA . VAL A 1 91 ? -20.386 4.200 11.001 1.00 88.44 91 VAL A CA 1
ATOM 665 C C . VAL A 1 91 ? -20.074 4.770 12.388 1.00 88.44 91 VAL A C 1
ATOM 667 O O . VAL A 1 91 ? -20.957 4.814 13.239 1.00 88.44 91 VAL A O 1
ATOM 670 N N . THR A 1 92 ? -18.836 5.203 12.633 1.00 83.88 92 THR A N 1
ATOM 671 C CA . THR A 1 92 ? -18.370 5.671 13.949 1.00 83.88 92 THR A CA 1
ATOM 672 C C . THR A 1 92 ? -18.333 7.192 14.075 1.00 83.88 92 THR A C 1
ATOM 674 O O . THR A 1 92 ? -18.167 7.700 15.180 1.00 83.88 92 THR A O 1
ATOM 677 N N . GLY A 1 93 ? -18.462 7.928 12.965 1.00 82.88 93 GLY A N 1
ATOM 678 C CA . GLY A 1 93 ? -18.289 9.383 12.923 1.00 82.88 93 GLY A CA 1
ATOM 679 C C . GLY A 1 93 ? -16.832 9.850 13.046 1.00 82.88 93 GLY A C 1
ATOM 680 O O . GLY A 1 93 ? -16.580 11.052 12.984 1.00 82.88 93 GLY A O 1
ATOM 681 N N . ASP A 1 94 ? -15.874 8.927 13.195 1.00 81.12 94 ASP A N 1
ATOM 682 C CA . ASP A 1 94 ? -14.444 9.220 13.322 1.00 81.12 94 ASP A CA 1
ATOM 683 C C . ASP A 1 94 ? -13.688 8.754 12.074 1.00 81.12 94 ASP A C 1
ATOM 685 O O . ASP A 1 94 ? -13.300 7.589 11.925 1.00 81.12 94 ASP A O 1
ATOM 689 N N . LEU A 1 95 ? -13.515 9.679 11.128 1.00 77.75 95 LEU A N 1
ATOM 690 C CA . LEU A 1 95 ? -12.794 9.398 9.897 1.00 77.75 95 LEU A CA 1
ATOM 691 C C . LEU A 1 95 ? -11.283 9.459 10.143 1.00 77.75 95 LEU A C 1
ATOM 693 O O . LEU A 1 95 ? -10.690 10.526 10.306 1.00 77.75 95 LEU A O 1
ATOM 697 N N . GLN A 1 96 ? -10.629 8.305 10.054 1.00 83.00 96 GLN A N 1
ATOM 698 C CA . GLN A 1 96 ? -9.175 8.202 10.151 1.00 83.00 96 GLN A CA 1
ATOM 699 C C . GLN A 1 96 ? -8.497 8.672 8.854 1.00 83.00 96 GL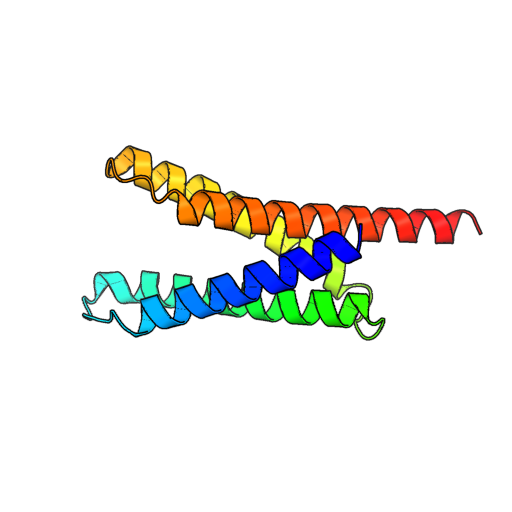N A C 1
ATOM 701 O O . GLN A 1 96 ? -8.008 7.871 8.059 1.00 83.00 96 GLN A O 1
ATOM 706 N N . TYR A 1 97 ? -8.439 9.991 8.635 1.00 80.56 97 TYR A N 1
ATOM 707 C CA . TYR A 1 97 ? -7.887 10.612 7.419 1.00 80.56 97 TYR A CA 1
ATOM 708 C C . TYR A 1 97 ? -6.499 10.085 7.025 1.00 80.56 97 TYR A C 1
ATOM 710 O O . TYR A 1 97 ? -6.208 9.923 5.842 1.00 80.56 97 TYR A O 1
ATOM 718 N N . HIS A 1 98 ? -5.645 9.770 8.001 1.00 81.75 98 HIS A N 1
ATOM 719 C CA . HIS A 1 98 ? -4.319 9.206 7.749 1.00 81.75 98 HIS A CA 1
ATOM 720 C C . HIS A 1 98 ? -4.378 7.837 7.044 1.00 81.75 98 HIS A C 1
ATOM 722 O O . HIS A 1 98 ? -3.559 7.576 6.165 1.00 81.75 98 HIS A O 1
ATOM 728 N N . MET A 1 99 ? -5.365 6.988 7.356 1.00 82.94 99 MET A N 1
ATOM 729 C CA . MET A 1 99 ? -5.554 5.700 6.680 1.00 82.94 99 MET A CA 1
ATOM 730 C C . MET A 1 99 ? -6.125 5.859 5.268 1.00 82.94 99 MET A C 1
ATOM 732 O O . MET A 1 99 ? -5.753 5.096 4.378 1.00 82.94 99 MET A O 1
ATOM 736 N N . VAL A 1 100 ? -6.954 6.883 5.027 1.00 84.88 100 VAL A N 1
ATOM 737 C CA . VAL A 1 100 ? -7.433 7.224 3.674 1.00 84.88 100 VAL A CA 1
ATOM 738 C C . VAL A 1 100 ? -6.258 7.604 2.776 1.00 84.88 100 VAL A C 1
ATOM 740 O O . VAL A 1 100 ? -6.113 7.052 1.684 1.00 84.88 100 VAL A O 1
ATOM 743 N N . TRP A 1 101 ? -5.394 8.506 3.253 1.00 86.31 101 TRP A N 1
ATOM 744 C CA . TRP A 1 101 ? -4.189 8.923 2.532 1.00 86.31 101 TRP A CA 1
ATOM 745 C C . TRP A 1 101 ? -3.218 7.767 2.313 1.00 86.31 101 TRP A C 1
ATOM 747 O O . TRP A 1 101 ? -2.672 7.618 1.220 1.00 86.31 101 TRP A O 1
ATOM 757 N N . TYR A 1 102 ? -3.045 6.918 3.324 1.00 85.88 102 TYR A N 1
ATOM 758 C CA . TYR A 1 102 ? -2.216 5.726 3.218 1.00 85.88 102 TYR A CA 1
ATOM 759 C C . TYR A 1 102 ? -2.749 4.743 2.163 1.00 85.88 102 TYR A C 1
ATOM 761 O O . TYR A 1 102 ? -2.005 4.351 1.265 1.00 85.88 102 TYR A O 1
ATOM 769 N N . GLY A 1 103 ? -4.047 4.419 2.190 1.00 86.31 103 GLY A N 1
ATOM 770 C CA . GLY A 1 103 ? -4.691 3.577 1.176 1.00 86.31 103 GLY A CA 1
ATOM 771 C C . GLY A 1 103 ? -4.578 4.159 -0.237 1.00 86.31 103 GLY A C 1
ATOM 772 O O . GLY A 1 103 ? -4.219 3.449 -1.180 1.00 86.31 103 GLY A O 1
ATOM 773 N N . GLY A 1 104 ? -4.764 5.476 -0.377 1.00 87.12 104 GLY A N 1
ATOM 774 C CA . GLY A 1 104 ? -4.570 6.184 -1.643 1.00 87.12 104 GLY A CA 1
ATOM 775 C C . GLY A 1 104 ? -3.128 6.107 -2.158 1.00 87.12 104 GLY A C 1
ATOM 776 O O . GLY A 1 104 ? -2.906 5.888 -3.349 1.00 87.12 104 GLY A O 1
ATOM 777 N N . SER A 1 105 ? -2.141 6.214 -1.267 1.00 87.44 105 SER A N 1
ATOM 778 C CA . SER A 1 105 ? -0.720 6.083 -1.608 1.00 87.44 105 SER A CA 1
ATOM 779 C C . SER A 1 105 ? -0.359 4.667 -2.074 1.00 87.44 105 SER A C 1
ATOM 781 O O . SER A 1 105 ? 0.401 4.508 -3.033 1.00 87.44 105 SER A O 1
ATOM 783 N N . LEU A 1 106 ? -0.927 3.625 -1.455 1.00 87.31 106 LEU A N 1
ATOM 784 C CA . LEU A 1 106 ? -0.751 2.231 -1.892 1.00 87.31 106 LEU A CA 1
ATOM 785 C C . LEU A 1 106 ? -1.344 2.001 -3.284 1.00 87.31 106 LEU A C 1
ATOM 787 O O . LEU A 1 106 ? -0.704 1.394 -4.146 1.00 87.31 106 LEU A O 1
ATOM 791 N N . LEU A 1 107 ? -2.535 2.552 -3.529 1.00 88.69 107 LEU A N 1
ATOM 792 C CA . LEU A 1 107 ? -3.184 2.499 -4.835 1.00 88.69 107 LEU A CA 1
ATOM 793 C C . LEU A 1 107 ? -2.316 3.186 -5.896 1.00 88.69 107 LEU A C 1
ATOM 795 O O . LEU A 1 107 ? -2.011 2.587 -6.929 1.00 88.69 107 LEU A O 1
ATOM 799 N N . ALA A 1 108 ? -1.852 4.408 -5.624 1.00 87.44 108 ALA A N 1
ATOM 800 C CA . ALA A 1 108 ? -0.973 5.149 -6.523 1.00 87.44 108 ALA A CA 1
ATOM 801 C C . ALA A 1 108 ? 0.343 4.398 -6.797 1.00 87.44 108 ALA A C 1
ATOM 803 O O . ALA A 1 108 ? 0.803 4.349 -7.942 1.00 87.44 108 ALA A O 1
ATOM 804 N N . GLN A 1 109 ? 0.935 3.757 -5.785 1.00 87.56 109 GLN A N 1
ATOM 805 C CA . GLN A 1 109 ? 2.131 2.927 -5.948 1.00 87.56 109 GLN A CA 1
ATOM 806 C C . GLN A 1 109 ? 1.878 1.749 -6.896 1.00 87.56 109 GLN A C 1
ATOM 808 O O . GLN A 1 109 ? 2.682 1.500 -7.799 1.00 87.56 109 GLN A O 1
ATOM 813 N N . GLY A 1 110 ? 0.765 1.036 -6.702 1.00 86.12 110 GLY A N 1
ATOM 814 C CA . GLY A 1 110 ? 0.387 -0.102 -7.533 1.00 86.12 110 GLY A CA 1
ATOM 815 C C . GLY A 1 110 ? 0.128 0.307 -8.985 1.00 86.12 110 GLY A C 1
ATOM 816 O O . GLY A 1 110 ? 0.712 -0.270 -9.903 1.00 86.12 110 GLY A O 1
ATOM 817 N N . VAL A 1 111 ? -0.656 1.367 -9.204 1.00 87.44 111 VAL A N 1
ATOM 818 C CA . VAL A 1 111 ? -0.969 1.880 -10.550 1.00 87.44 111 VAL A CA 1
ATOM 819 C C . VAL A 1 111 ? 0.286 2.370 -11.271 1.00 87.44 111 VAL A C 1
ATOM 821 O O . VAL A 1 111 ? 0.502 2.031 -12.434 1.00 87.44 111 VAL A O 1
ATOM 824 N N . THR A 1 112 ? 1.148 3.134 -10.595 1.00 86.00 112 THR A N 1
ATOM 825 C CA . THR A 1 112 ? 2.389 3.640 -11.208 1.00 86.00 112 THR A CA 1
ATOM 826 C C . THR A 1 112 ? 3.377 2.520 -11.537 1.00 86.00 112 THR A C 1
ATOM 828 O O . THR A 1 112 ? 4.094 2.621 -12.536 1.00 86.00 112 THR A O 1
ATOM 831 N N . SER A 1 113 ? 3.388 1.440 -10.747 1.00 83.38 113 SER A N 1
ATOM 832 C CA . SER A 1 113 ? 4.169 0.231 -11.029 1.00 83.38 113 SER A CA 1
ATOM 833 C C . SER A 1 113 ? 3.650 -0.494 -12.276 1.00 83.38 113 SER A C 1
ATOM 835 O O . SER A 1 113 ? 4.420 -0.743 -13.204 1.00 83.38 113 SER A O 1
ATOM 837 N N . LEU A 1 114 ? 2.333 -0.725 -12.369 1.00 85.31 114 LEU A N 1
ATOM 838 C CA . LEU A 1 114 ? 1.696 -1.356 -13.535 1.00 85.31 114 LEU A CA 1
ATOM 839 C C . LEU A 1 114 ? 1.894 -0.550 -14.819 1.00 85.31 114 LEU A C 1
ATOM 841 O O . LEU A 1 114 ? 2.268 -1.108 -15.850 1.00 85.31 114 LEU A O 1
ATOM 845 N N . ALA A 1 115 ? 1.704 0.768 -14.752 1.00 83.56 115 ALA A N 1
ATOM 846 C CA . ALA A 1 115 ? 1.951 1.652 -15.884 1.00 83.56 115 ALA A CA 1
ATOM 847 C C . ALA A 1 115 ? 3.422 1.585 -16.335 1.00 83.56 115 ALA A C 1
ATOM 849 O O . ALA A 1 115 ? 3.708 1.567 -17.533 1.00 83.56 115 ALA A O 1
ATOM 850 N N . GLY A 1 116 ? 4.362 1.507 -15.382 1.00 79.81 116 GLY A N 1
ATOM 851 C CA . GLY A 1 116 ? 5.789 1.316 -15.652 1.00 79.81 116 GLY A CA 1
ATOM 852 C C . GLY A 1 116 ? 6.087 0.030 -16.422 1.00 79.81 116 GLY A C 1
ATOM 853 O O . GLY A 1 116 ? 6.825 0.072 -17.404 1.00 79.81 116 GLY A O 1
ATOM 854 N N . LEU A 1 117 ? 5.477 -1.083 -16.010 1.00 77.00 117 LEU A N 1
ATOM 855 C CA . LEU A 1 117 ? 5.632 -2.388 -16.658 1.00 77.00 117 LEU A CA 1
ATOM 856 C C . LEU A 1 117 ? 5.019 -2.417 -18.067 1.00 77.00 117 LEU A C 1
ATOM 858 O O . LEU A 1 117 ? 5.629 -2.940 -18.999 1.00 77.00 117 LEU A O 1
ATOM 862 N N . ALA A 1 118 ? 3.839 -1.817 -18.247 1.00 76.69 118 ALA A N 1
ATOM 863 C CA . ALA A 1 118 ? 3.177 -1.736 -19.549 1.00 76.69 118 ALA A CA 1
ATOM 864 C C . ALA A 1 118 ? 4.008 -0.946 -20.579 1.00 76.69 118 ALA A C 1
ATOM 866 O O . ALA A 1 118 ? 4.072 -1.325 -21.750 1.00 76.69 118 ALA A O 1
ATOM 867 N N . GLY A 1 119 ? 4.685 0.121 -20.139 1.00 73.81 119 GLY A N 1
ATOM 868 C CA . GLY A 1 119 ? 5.597 0.897 -20.981 1.00 73.81 119 GLY A CA 1
ATOM 869 C C . GLY A 1 119 ? 6.821 0.102 -21.454 1.00 73.81 119 GLY A C 1
ATOM 870 O O . GLY A 1 119 ? 7.206 0.214 -22.614 1.00 73.81 119 GLY A O 1
ATOM 871 N N . GLU A 1 120 ? 7.403 -0.737 -20.592 1.00 71.62 120 GLU A N 1
ATOM 872 C CA . GLU A 1 120 ? 8.538 -1.602 -20.958 1.00 71.62 120 GLU A CA 1
ATOM 873 C C . GLU A 1 120 ? 8.156 -2.697 -21.954 1.00 71.62 120 GLU A C 1
ATOM 875 O O . GLU A 1 120 ? 8.876 -2.916 -22.927 1.00 71.62 120 GLU A O 1
ATOM 880 N N . SER A 1 121 ? 7.002 -3.340 -21.753 1.00 68.12 121 SER A N 1
ATOM 881 C CA . SER A 1 121 ? 6.491 -4.363 -22.672 1.00 68.12 121 SER A CA 1
ATOM 882 C C . SER A 1 121 ? 6.309 -3.812 -24.092 1.00 68.12 121 SER A C 1
ATOM 884 O O . SER A 1 121 ? 6.724 -4.432 -25.069 1.00 68.12 121 SER A O 1
ATOM 886 N N . LYS A 1 122 ? 5.774 -2.590 -24.217 1.00 67.94 122 LYS A N 1
ATOM 887 C CA . LYS A 1 122 ? 5.565 -1.944 -25.519 1.00 67.94 122 LYS A CA 1
ATOM 888 C C . LYS A 1 122 ? 6.875 -1.667 -26.269 1.00 67.94 122 LYS A C 1
ATOM 890 O O . LYS A 1 122 ? 6.910 -1.827 -27.484 1.00 67.94 122 LYS A O 1
ATOM 895 N N . ASN A 1 123 ? 7.940 -1.287 -25.562 1.00 69.12 123 ASN A N 1
ATOM 896 C CA . ASN A 1 123 ? 9.249 -1.037 -26.176 1.00 69.12 123 ASN A CA 1
ATOM 897 C C . ASN A 1 123 ? 9.923 -2.325 -26.675 1.00 69.12 123 ASN A C 1
ATOM 899 O O . ASN A 1 123 ? 10.622 -2.279 -27.679 1.00 69.12 123 ASN A O 1
ATOM 903 N N . LEU A 1 124 ? 9.693 -3.464 -26.013 1.00 66.56 124 LEU A N 1
ATOM 904 C CA . LEU A 1 124 ? 10.229 -4.764 -26.439 1.00 66.56 124 LEU A CA 1
ATOM 905 C C . LEU A 1 124 ? 9.530 -5.330 -27.682 1.00 66.56 124 LEU A C 1
ATOM 907 O O . LEU A 1 124 ? 10.150 -6.067 -28.432 1.00 66.56 124 LEU A O 1
ATOM 911 N N . ILE A 1 125 ? 8.254 -4.998 -27.899 1.00 69.88 125 ILE A N 1
ATOM 912 C CA . ILE A 1 125 ? 7.484 -5.448 -29.076 1.00 69.88 125 ILE A CA 1
ATOM 913 C C . ILE A 1 125 ? 7.794 -4.586 -30.316 1.00 69.88 125 ILE A C 1
ATOM 915 O O . ILE A 1 125 ? 7.578 -5.021 -31.443 1.00 69.88 125 ILE A O 1
ATOM 919 N N . ALA A 1 126 ? 8.269 -3.353 -30.115 1.00 60.66 126 ALA A N 1
ATOM 920 C CA . ALA A 1 126 ? 8.587 -2.401 -31.181 1.00 60.66 126 ALA A CA 1
ATOM 921 C C . ALA A 1 126 ? 10.063 -2.428 -31.641 1.00 60.66 126 ALA A C 1
ATOM 923 O O . ALA A 1 126 ? 10.415 -1.664 -32.541 1.00 60.66 126 ALA A O 1
ATOM 924 N N . SER A 1 127 ? 10.904 -3.258 -31.013 1.00 50.78 127 SER A N 1
ATOM 925 C CA . SER A 1 127 ? 12.313 -3.509 -31.364 1.00 50.78 127 SER A CA 1
ATOM 926 C C . SER A 1 127 ? 12.466 -4.813 -32.137 1.00 50.78 127 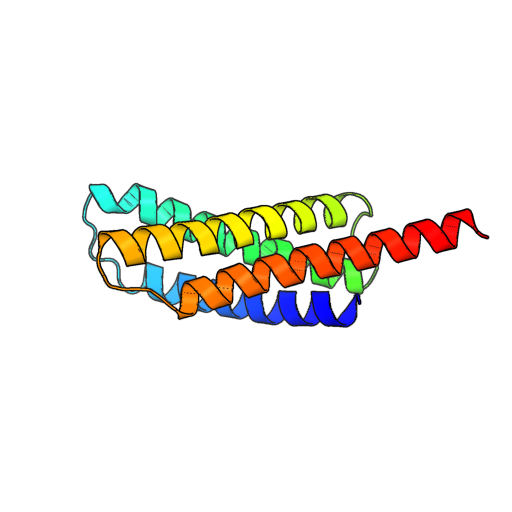SER A C 1
ATOM 928 O O . SER A 1 127 ? 13.526 -4.931 -32.791 1.00 50.78 127 SER A O 1
#

Secondary structure (DSSP, 8-state):
-HHHHHHHHHHHHHHHHHHHHHHHHT----GGGHHHHHHHHHHHHHHHHHHHHHHHHHTT-S-TTHHHHHHHHHHHHHHHHHHHHHHHHHHHS---HHHHHHHHHHHHHHHHHHHHHHHHHHHHH--

Sequence (127 aa):
MKTISIFLALINSITAGILLLLTLSSVEVEPFQILWLIAKTVAGTIVILIGIVTWLGGAGAARSGLLPMSSLFLVALGAATTVWTFHIGIVTGDLQYHMVWYGGSLLAQGVTSLAGLAGESKNLIAS

Radius of gyration: 16.3 Å; chains: 1; bounding box: 38×23×57 Å

pLDDT: mean 79.54, std 8.01, range [50.78, 88.69]